Protein AF-A0A9D7BND3-F1 (afdb_monomer_lite)

Foldseek 3Di:
DDPDPDQWDWDAPVPGPDIDIDGDADFDQDCVRCVCLVVLLVVLLVDQADEFPFDPPPVSVVVVVVVFFDPPQQFPPNVDPVVVVVVVQVCCCVPQVDRCVVVGGGDVVVVVVSVVVSVPPRPPNGGSRVVSVVSSVVSVRDHDD

Radius of gyration: 20.31 Å; chains: 1; bounding box: 49×35×54 Å

Structure (mmCIF, N/CA/C/O backbone):
data_AF-A0A9D7BND3-F1
#
_entry.id   AF-A0A9D7BND3-F1
#
loop_
_atom_site.group_PDB
_atom_site.id
_atom_site.type_symbol
_atom_site.label_atom_id
_atom_site.label_alt_id
_atom_site.label_comp_id
_atom_site.label_asym_id
_atom_site.label_entity_id
_atom_site.label_seq_id
_atom_site.pdbx_PDB_ins_code
_atom_site.Cartn_x
_atom_site.Cartn_y
_atom_site.Cartn_z
_atom_site.occupancy
_atom_site.B_iso_or_equiv
_atom_site.auth_seq_id
_atom_site.auth_comp_id
_atom_site.auth_asym_id
_atom_site.auth_atom_id
_atom_site.pdbx_PDB_model_num
ATOM 1 N N . MET A 1 1 ? 19.954 22.624 -16.070 1.00 41.12 1 MET A N 1
ATOM 2 C CA . MET A 1 1 ? 19.383 21.260 -16.082 1.00 41.12 1 MET A CA 1
ATOM 3 C C . MET A 1 1 ? 17.891 21.387 -16.317 1.00 41.12 1 MET A C 1
ATOM 5 O O . MET A 1 1 ? 17.235 22.065 -15.537 1.00 41.12 1 MET A O 1
ATOM 9 N N . ALA A 1 2 ?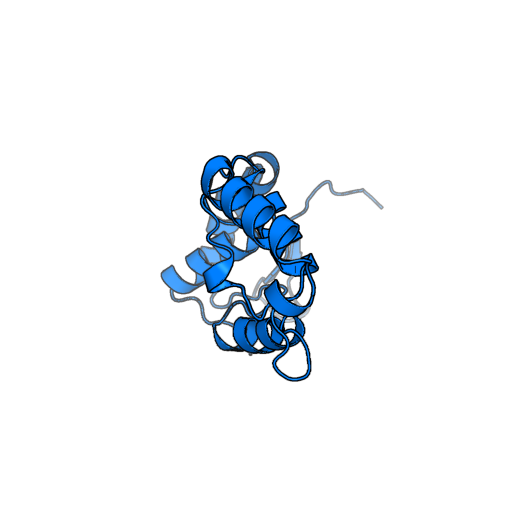 17.375 20.848 -17.421 1.00 45.91 2 ALA A N 1
ATOM 10 C CA . ALA A 1 2 ? 15.945 20.897 -17.709 1.00 45.91 2 ALA A CA 1
ATOM 11 C C . ALA A 1 2 ? 15.189 20.049 -16.673 1.00 45.91 2 ALA A C 1
ATOM 13 O O . ALA A 1 2 ? 15.523 18.885 -16.457 1.00 45.91 2 ALA A O 1
ATOM 14 N N . LYS A 1 3 ? 14.201 20.645 -15.997 1.00 47.56 3 LYS A N 1
ATOM 15 C CA . LYS A 1 3 ? 13.253 19.923 -15.142 1.00 47.56 3 LYS A CA 1
ATOM 16 C C . LYS A 1 3 ? 12.372 19.087 -16.067 1.00 47.56 3 LYS A C 1
ATOM 18 O O . LYS A 1 3 ? 11.513 19.642 -16.742 1.00 47.56 3 LYS A O 1
ATOM 23 N N . HIS A 1 4 ? 12.605 17.782 -16.132 1.00 55.41 4 HIS A N 1
ATOM 24 C CA . HIS A 1 4 ? 11.683 16.864 -16.790 1.00 55.41 4 HIS A CA 1
ATOM 25 C C . HIS A 1 4 ? 10.492 16.644 -15.846 1.00 55.41 4 HIS A C 1
ATOM 27 O O . HIS A 1 4 ? 10.703 16.111 -14.756 1.00 55.41 4 HIS A O 1
ATOM 33 N N . PRO A 1 5 ? 9.261 17.055 -16.198 1.00 66.38 5 PRO A N 1
ATOM 34 C CA . PRO A 1 5 ? 8.078 16.800 -15.383 1.00 66.38 5 PRO A CA 1
ATOM 35 C C . PRO A 1 5 ? 7.616 15.348 -15.592 1.00 66.38 5 PRO A C 1
ATOM 37 O O . PRO A 1 5 ? 6.515 15.102 -16.068 1.00 66.38 5 PRO A O 1
ATOM 40 N N . SER A 1 6 ? 8.488 14.380 -15.311 1.00 70.44 6 SER A N 1
ATOM 41 C CA . SER A 1 6 ? 8.149 12.958 -15.327 1.00 70.44 6 SER A CA 1
ATOM 42 C C . SER A 1 6 ? 8.397 12.375 -13.947 1.00 70.44 6 SER A C 1
ATOM 44 O O . SER A 1 6 ? 9.419 12.651 -13.323 1.00 70.44 6 SER A O 1
ATOM 46 N N . VAL A 1 7 ? 7.455 11.556 -13.492 1.00 79.88 7 VAL A N 1
ATOM 47 C CA . VAL A 1 7 ? 7.576 10.739 -12.278 1.00 79.88 7 VAL A CA 1
ATOM 48 C C . VAL A 1 7 ? 7.913 9.280 -12.600 1.00 79.88 7 VAL A C 1
ATOM 50 O O . VAL A 1 7 ? 8.080 8.489 -11.681 1.00 79.88 7 VAL A O 1
ATOM 53 N N . LEU A 1 8 ? 8.040 8.938 -13.890 1.00 88.81 8 LEU A N 1
ATOM 54 C CA . LEU A 1 8 ? 8.477 7.637 -14.393 1.00 88.81 8 LEU A CA 1
ATOM 55 C C . LEU A 1 8 ? 9.818 7.777 -15.120 1.00 88.81 8 LEU A C 1
ATOM 57 O O . LEU A 1 8 ? 9.964 8.609 -16.022 1.00 88.81 8 LEU A O 1
ATOM 61 N N . PHE A 1 9 ? 10.772 6.933 -14.746 1.00 91.31 9 PHE A N 1
ATOM 62 C CA . PHE A 1 9 ? 12.130 6.913 -15.273 1.00 91.31 9 PHE A CA 1
ATOM 63 C C . PHE A 1 9 ? 12.446 5.543 -15.863 1.00 91.31 9 PHE A C 1
ATOM 65 O O . PHE A 1 9 ? 12.208 4.523 -15.221 1.00 91.31 9 PHE A O 1
ATOM 72 N N . GLU A 1 10 ? 13.014 5.531 -17.067 1.00 92.69 10 GLU A N 1
ATOM 73 C CA . GLU A 1 10 ? 13.687 4.362 -17.633 1.00 92.69 10 GLU A CA 1
ATOM 74 C C . GLU A 1 10 ? 15.187 4.479 -17.344 1.00 92.69 10 GLU A C 1
ATOM 76 O O . GLU A 1 10 ? 15.804 5.515 -17.599 1.00 92.69 10 GLU A O 1
ATOM 81 N N . ILE A 1 11 ? 15.770 3.425 -16.784 1.00 91.94 11 ILE A N 1
ATOM 82 C CA . ILE A 1 11 ? 17.172 3.353 -16.391 1.00 91.94 11 ILE A CA 1
ATOM 83 C C . ILE A 1 11 ? 17.791 2.135 -17.060 1.00 91.94 11 ILE A C 1
ATOM 85 O O . ILE A 1 11 ? 17.328 1.013 -16.880 1.00 91.94 11 ILE A O 1
ATOM 89 N N . ILE A 1 12 ? 18.877 2.354 -17.794 1.00 92.88 12 ILE A N 1
ATOM 90 C CA . ILE A 1 12 ? 19.669 1.292 -18.412 1.00 92.88 12 ILE A CA 1
ATOM 91 C C . ILE A 1 12 ? 21.074 1.376 -17.823 1.00 92.88 12 ILE A C 1
ATOM 93 O O . ILE A 1 12 ? 21.739 2.413 -17.906 1.00 92.88 12 ILE A O 1
ATOM 97 N N . GLN A 1 13 ? 21.533 0.294 -17.196 1.00 89.88 13 GLN A N 1
ATOM 98 C CA . GLN A 1 13 ? 22.892 0.234 -16.668 1.00 89.88 13 GLN A CA 1
ATOM 99 C C . GLN A 1 13 ? 23.902 0.256 -17.822 1.00 89.88 13 GLN A C 1
ATOM 101 O O . GLN A 1 13 ? 23.738 -0.439 -18.823 1.00 89.88 13 GLN A O 1
ATOM 106 N N . LYS A 1 14 ? 24.988 1.024 -17.676 1.00 89.00 14 LYS A N 1
ATOM 107 C CA . LYS A 1 14 ? 26.057 1.086 -18.682 1.00 89.00 14 LYS A CA 1
ATOM 108 C C . LYS A 1 14 ? 26.606 -0.317 -18.976 1.00 89.00 14 LYS A C 1
ATOM 110 O O . LYS A 1 14 ? 27.088 -0.987 -18.069 1.00 89.00 14 LYS A O 1
ATOM 115 N N . GLY A 1 15 ? 26.572 -0.723 -20.246 1.00 88.56 15 GLY A N 1
ATOM 116 C CA . GLY A 1 15 ? 27.015 -2.053 -20.686 1.00 88.56 15 GLY A CA 1
ATOM 117 C C . GLY A 1 15 ? 25.946 -3.148 -20.586 1.00 88.56 15 GLY A C 1
ATOM 118 O O . GLY A 1 15 ? 26.224 -4.285 -20.951 1.00 88.56 15 GLY A O 1
ATOM 119 N N . ASN A 1 16 ? 24.736 -2.812 -20.136 1.00 87.06 16 ASN A N 1
ATOM 120 C CA . ASN A 1 16 ? 23.563 -3.678 -20.166 1.00 87.06 16 ASN A CA 1
ATOM 121 C C . ASN A 1 16 ? 22.554 -3.154 -21.207 1.00 87.06 16 ASN A C 1
ATOM 123 O O . ASN A 1 16 ? 22.590 -1.986 -21.591 1.00 87.06 16 ASN A O 1
ATOM 127 N N . THR A 1 17 ? 21.667 -4.027 -21.676 1.00 87.69 17 THR A N 1
ATOM 128 C CA . THR A 1 17 ? 20.553 -3.692 -22.581 1.00 87.69 17 THR A CA 1
ATOM 129 C C . THR A 1 17 ? 19.190 -3.838 -21.910 1.00 87.69 17 THR A C 1
ATOM 131 O O . THR A 1 17 ? 18.183 -3.433 -22.484 1.00 87.69 17 THR A O 1
ATOM 134 N N . VAL A 1 18 ? 19.149 -4.386 -20.692 1.00 89.31 18 VAL A N 1
ATOM 135 C CA . VAL A 1 18 ? 17.917 -4.563 -19.922 1.00 89.31 18 VAL A CA 1
ATOM 136 C C . VAL A 1 18 ? 17.482 -3.221 -19.311 1.00 89.31 18 VAL A C 1
ATOM 138 O O . VAL A 1 18 ? 18.258 -2.627 -18.555 1.00 89.31 18 VAL A O 1
ATOM 141 N N . PRO A 1 19 ? 16.265 -2.731 -19.615 1.00 91.44 19 PRO A N 1
ATOM 142 C CA . PRO A 1 19 ? 15.726 -1.524 -19.007 1.00 91.44 19 PRO A CA 1
ATOM 143 C C . PRO A 1 19 ? 15.121 -1.806 -17.626 1.00 91.44 19 PRO A C 1
ATOM 145 O O . PRO A 1 19 ? 14.512 -2.849 -17.386 1.00 91.44 19 PRO A O 1
ATOM 148 N N . HIS A 1 20 ? 15.232 -0.826 -16.736 1.00 92.12 20 HIS A N 1
ATOM 149 C CA . HIS A 1 20 ? 14.570 -0.781 -15.437 1.00 92.12 20 HIS A CA 1
ATOM 150 C C . HIS A 1 20 ? 13.642 0.430 -15.383 1.00 92.12 20 HIS A C 1
ATOM 152 O O . HIS A 1 20 ? 14.038 1.530 -15.761 1.00 92.12 20 HIS A O 1
ATOM 158 N N . TYR A 1 21 ? 12.424 0.247 -14.882 1.00 93.94 21 TYR A N 1
ATOM 159 C CA . TYR A 1 21 ? 11.442 1.322 -14.758 1.00 93.94 21 TYR A CA 1
ATOM 160 C C . TYR A 1 21 ? 11.246 1.688 -13.288 1.00 93.94 21 TYR A C 1
ATOM 162 O O . TYR A 1 21 ? 10.923 0.817 -12.482 1.00 93.94 21 TYR A O 1
ATOM 170 N N . ILE A 1 22 ? 11.439 2.962 -12.940 1.00 92.81 22 ILE A N 1
ATOM 171 C CA . ILE A 1 22 ? 11.306 3.471 -11.568 1.00 92.81 22 ILE A CA 1
ATOM 172 C C . ILE A 1 22 ? 10.301 4.616 -11.536 1.00 92.81 22 ILE A C 1
ATOM 174 O O . ILE A 1 22 ? 10.386 5.550 -12.331 1.00 92.81 22 ILE A O 1
ATOM 178 N N . PHE A 1 23 ? 9.376 4.561 -10.586 1.00 91.94 23 PHE A N 1
ATOM 179 C CA . PHE A 1 23 ? 8.461 5.648 -10.264 1.00 91.94 23 PHE A CA 1
ATOM 180 C C . PHE A 1 23 ? 8.109 5.612 -8.776 1.00 91.94 23 PHE A C 1
ATOM 182 O O . PHE A 1 23 ? 8.273 4.584 -8.121 1.00 91.94 23 PHE A O 1
ATOM 189 N N . GLY A 1 24 ? 7.648 6.744 -8.246 1.00 88.75 24 GLY A N 1
ATOM 190 C CA . GLY A 1 24 ? 7.160 6.840 -6.872 1.00 88.75 24 GLY A CA 1
ATOM 191 C C . GLY A 1 24 ? 5.663 6.552 -6.778 1.00 88.75 24 GLY A C 1
ATOM 192 O O . GLY A 1 24 ? 4.897 6.930 -7.664 1.00 88.75 24 GLY A O 1
ATOM 193 N N . THR A 1 25 ? 5.246 5.924 -5.682 1.00 88.69 25 THR A N 1
ATOM 194 C CA . THR A 1 25 ? 3.839 5.734 -5.308 1.00 88.69 25 THR A CA 1
ATOM 195 C C . THR A 1 25 ? 3.532 6.483 -4.017 1.00 88.69 25 THR A C 1
ATOM 197 O O . THR A 1 25 ? 4.426 6.746 -3.217 1.00 88.69 25 THR A O 1
ATOM 200 N N . MET A 1 26 ? 2.260 6.807 -3.795 1.00 84.81 26 MET A N 1
ATOM 201 C CA . MET A 1 26 ? 1.758 7.261 -2.497 1.00 84.81 26 MET A CA 1
ATOM 202 C C . MET A 1 26 ? 0.766 6.229 -1.969 1.00 84.81 26 MET A C 1
ATOM 204 O O . MET A 1 26 ? 0.015 5.642 -2.750 1.00 84.81 26 MET A O 1
ATOM 208 N N . HIS A 1 27 ? 0.730 6.047 -0.650 1.00 85.94 27 HIS A N 1
ATOM 209 C CA . HIS A 1 27 ? -0.233 5.172 0.014 1.00 85.94 27 HIS A CA 1
ATOM 210 C C . HIS A 1 27 ? -1.601 5.866 0.127 1.00 85.94 27 HIS A C 1
ATOM 212 O O . HIS A 1 27 ? -2.016 6.316 1.193 1.00 85.94 27 HIS A O 1
ATOM 218 N N . MET A 1 28 ? -2.262 6.044 -1.017 1.00 85.06 28 MET A N 1
ATOM 219 C CA . MET A 1 28 ? -3.553 6.721 -1.149 1.00 85.06 28 MET A CA 1
ATOM 220 C C . MET A 1 28 ? -4.426 6.005 -2.181 1.00 85.06 28 MET A C 1
ATOM 222 O O . MET A 1 28 ? -3.915 5.446 -3.152 1.00 85.06 28 MET A O 1
ATOM 226 N N . ASP A 1 29 ? -5.741 6.049 -1.987 1.00 84.81 29 ASP A N 1
ATOM 227 C CA . ASP A 1 29 ? -6.755 5.346 -2.786 1.00 84.81 29 ASP A CA 1
ATOM 228 C C . ASP A 1 29 ? -7.721 6.297 -3.522 1.00 84.81 29 ASP A C 1
ATOM 230 O O . ASP A 1 29 ? -8.860 5.940 -3.845 1.00 84.81 29 ASP A O 1
ATOM 234 N N . ASN A 1 30 ? -7.265 7.524 -3.785 1.00 84.06 30 ASN A N 1
ATOM 235 C CA . ASN A 1 30 ? -8.037 8.569 -4.451 1.00 84.06 30 ASN A CA 1
ATOM 236 C C . ASN A 1 30 ? -7.741 8.653 -5.961 1.00 84.06 30 ASN A C 1
ATOM 238 O O . ASN A 1 30 ? -6.836 8.001 -6.483 1.00 84.06 30 ASN A O 1
ATOM 242 N N . GLU A 1 31 ? -8.526 9.457 -6.683 1.00 86.50 31 GLU A N 1
ATOM 243 C CA . GLU A 1 31 ? -8.367 9.631 -8.134 1.00 86.50 31 GLU A CA 1
ATOM 244 C C . GLU A 1 31 ? -6.992 10.178 -8.517 1.00 86.50 31 GLU A C 1
ATOM 246 O O . GLU A 1 31 ? -6.377 9.656 -9.444 1.00 86.50 31 GLU A O 1
ATOM 251 N N . ASP A 1 32 ? -6.487 11.157 -7.764 1.00 87.12 32 ASP A N 1
ATOM 252 C CA . ASP A 1 32 ? -5.209 11.807 -8.048 1.00 87.12 32 ASP A CA 1
ATOM 253 C C . ASP A 1 32 ? -4.050 10.804 -8.030 1.00 87.12 32 ASP A C 1
ATOM 255 O O . ASP A 1 32 ? -3.234 10.784 -8.955 1.00 87.12 32 ASP A O 1
ATOM 259 N N . ALA A 1 33 ? -4.010 9.911 -7.035 1.00 87.69 33 ALA A N 1
ATOM 260 C CA . ALA A 1 33 ? -3.012 8.848 -6.963 1.00 87.69 33 ALA A CA 1
ATOM 261 C C . ALA A 1 33 ? -3.133 7.875 -8.149 1.00 87.69 33 ALA A C 1
ATOM 263 O O . ALA A 1 33 ? -2.127 7.459 -8.723 1.00 87.69 33 ALA A O 1
ATOM 264 N N . PHE A 1 34 ? -4.355 7.552 -8.572 1.00 91.25 34 PHE A N 1
ATOM 265 C CA . PHE A 1 34 ? -4.610 6.591 -9.649 1.00 91.25 34 PHE A CA 1
ATOM 266 C C . PHE A 1 34 ? -4.533 7.188 -11.065 1.00 91.25 34 PHE A C 1
ATOM 268 O O . PHE A 1 34 ? -4.615 6.434 -12.034 1.00 91.25 34 PHE A O 1
ATOM 275 N N . THR A 1 35 ? -4.295 8.497 -11.214 1.00 90.81 35 THR A N 1
ATOM 276 C CA . THR A 1 35 ? -4.249 9.216 -12.508 1.00 90.81 35 THR A CA 1
ATOM 277 C C . THR A 1 35 ? -3.412 8.512 -13.584 1.00 90.81 35 THR A C 1
ATOM 279 O O . THR A 1 35 ? -3.754 8.539 -14.766 1.00 90.81 35 THR A O 1
ATOM 282 N N . HIS A 1 36 ? -2.309 7.863 -13.195 1.00 91.25 36 HIS A N 1
ATOM 283 C CA . HIS A 1 36 ? -1.370 7.213 -14.117 1.00 91.25 36 HIS A CA 1
ATOM 284 C C . HIS A 1 36 ? -1.267 5.691 -13.932 1.00 91.25 36 HIS A C 1
ATOM 286 O O . HIS A 1 36 ? -0.304 5.077 -14.401 1.00 91.25 36 HIS A O 1
ATOM 292 N N . VAL A 1 37 ? -2.251 5.069 -13.274 1.00 91.94 37 VAL A N 1
ATOM 293 C CA . VAL A 1 37 ? -2.216 3.637 -12.939 1.00 91.94 37 VAL A CA 1
ATOM 294 C C . VAL A 1 37 ? -2.104 2.743 -14.177 1.00 91.94 37 VAL A C 1
ATOM 296 O O . VAL A 1 37 ? -1.302 1.812 -14.190 1.00 91.94 37 VAL A O 1
ATOM 299 N N . GLU A 1 38 ? -2.817 3.062 -15.259 1.00 93.31 38 GLU A N 1
ATOM 300 C CA . GLU A 1 38 ? -2.774 2.280 -16.502 1.00 93.31 38 GLU A CA 1
ATOM 301 C C . GLU A 1 38 ? -1.383 2.306 -17.146 1.00 93.31 38 GLU A C 1
ATOM 303 O O . GLU A 1 38 ? -0.862 1.274 -17.574 1.00 93.31 38 GLU A O 1
ATOM 308 N N . THR A 1 39 ? -0.725 3.469 -17.139 1.00 93.00 39 THR A N 1
ATOM 309 C CA . THR A 1 39 ? 0.661 3.601 -17.602 1.00 93.00 39 THR A CA 1
ATOM 310 C C . THR A 1 39 ? 1.592 2.732 -16.759 1.00 93.00 39 THR A C 1
ATOM 312 O O . THR A 1 39 ? 2.404 1.992 -17.315 1.00 93.00 39 THR A O 1
ATOM 315 N N . ALA A 1 40 ? 1.450 2.759 -15.431 1.00 92.81 40 ALA A N 1
ATOM 316 C CA . ALA A 1 40 ? 2.242 1.916 -14.538 1.00 92.81 40 ALA A CA 1
ATOM 317 C C . ALA A 1 40 ? 2.024 0.416 -14.820 1.00 92.81 40 ALA A C 1
ATOM 319 O O . ALA A 1 40 ? 2.998 -0.330 -14.911 1.00 92.81 40 ALA A O 1
ATOM 320 N N . ILE A 1 41 ? 0.779 -0.021 -15.051 1.00 93.25 41 ILE A N 1
ATOM 321 C CA . ILE A 1 41 ? 0.451 -1.412 -15.411 1.00 93.25 41 ILE A CA 1
ATOM 322 C C . ILE A 1 41 ? 1.108 -1.818 -16.739 1.00 93.25 41 ILE A C 1
ATOM 324 O O . ILE A 1 41 ? 1.618 -2.936 -16.853 1.00 93.25 41 ILE A O 1
ATOM 328 N N . ILE A 1 42 ? 1.121 -0.939 -17.748 1.00 94.06 42 ILE A N 1
ATOM 329 C CA . ILE A 1 42 ? 1.766 -1.213 -19.043 1.00 94.06 42 ILE A CA 1
ATOM 330 C C . ILE A 1 42 ? 3.256 -1.512 -18.856 1.00 94.06 42 ILE A C 1
ATOM 332 O O . ILE A 1 42 ? 3.754 -2.492 -19.412 1.00 94.06 42 ILE A O 1
ATOM 336 N N . TYR A 1 43 ? 3.972 -0.702 -18.073 1.00 92.88 43 TYR A N 1
ATOM 337 C CA . TYR A 1 43 ? 5.401 -0.921 -17.831 1.00 92.88 43 TYR A CA 1
ATOM 338 C C . TYR A 1 43 ? 5.665 -2.101 -16.898 1.00 92.88 43 TYR A C 1
ATOM 340 O O . TYR A 1 43 ? 6.566 -2.888 -17.170 1.00 92.88 43 TYR A O 1
ATOM 348 N N . LEU A 1 44 ? 4.828 -2.307 -15.879 1.00 92.19 44 LEU A N 1
ATOM 349 C CA . LEU A 1 44 ? 4.875 -3.496 -15.028 1.00 92.19 44 LEU A CA 1
ATOM 350 C C . LEU A 1 44 ? 4.809 -4.778 -15.866 1.00 92.19 44 LEU A C 1
ATOM 352 O O . LEU A 1 44 ? 5.589 -5.703 -15.644 1.00 92.19 44 LEU A O 1
ATOM 356 N N . LYS A 1 45 ? 3.929 -4.837 -16.875 1.00 91.50 45 LYS A N 1
ATOM 357 C CA . LYS A 1 45 ? 3.805 -6.009 -17.758 1.00 91.50 45 LYS A CA 1
ATOM 358 C C . LYS A 1 45 ? 5.081 -6.306 -18.552 1.00 91.50 45 LYS A C 1
ATOM 360 O O . LYS A 1 45 ? 5.332 -7.484 -18.804 1.00 91.50 45 LYS A O 1
ATOM 365 N N . LYS A 1 46 ? 5.886 -5.288 -18.883 1.00 91.75 46 LYS A N 1
ATOM 366 C CA . LYS A 1 46 ? 7.169 -5.426 -19.600 1.00 91.75 46 LYS A CA 1
ATOM 367 C C . LYS A 1 46 ? 8.310 -5.967 -18.731 1.00 91.75 46 LYS A C 1
ATOM 369 O O . LYS A 1 46 ? 9.312 -6.402 -19.284 1.00 91.75 46 LYS A O 1
ATOM 374 N N . CYS A 1 47 ? 8.182 -5.927 -17.406 1.00 91.19 47 CYS A N 1
ATOM 375 C CA . CYS A 1 47 ? 9.229 -6.359 -16.479 1.00 91.19 47 CYS A CA 1
ATOM 376 C C . CYS A 1 47 ? 9.073 -7.827 -16.078 1.00 91.19 47 CYS A C 1
ATOM 378 O O . CYS A 1 47 ? 7.952 -8.295 -15.907 1.00 91.19 47 CYS A O 1
ATOM 380 N N . ASP A 1 48 ? 10.169 -8.535 -15.813 1.00 89.56 48 ASP A N 1
ATOM 381 C CA . ASP A 1 48 ? 10.120 -9.877 -15.201 1.00 89.56 48 ASP A CA 1
ATOM 382 C C . ASP A 1 48 ? 9.971 -9.823 -13.670 1.00 89.56 48 ASP A C 1
ATOM 384 O O . ASP A 1 48 ? 9.353 -10.697 -13.054 1.00 89.56 48 ASP A O 1
ATOM 388 N N . PHE A 1 49 ? 10.506 -8.763 -13.061 1.00 89.81 49 PHE A N 1
ATOM 389 C CA . PHE A 1 49 ? 10.552 -8.552 -11.616 1.00 89.81 49 PHE A CA 1
ATOM 390 C C . PHE A 1 49 ? 9.835 -7.264 -11.221 1.00 89.81 49 PHE A C 1
ATOM 392 O O . PHE A 1 49 ? 9.848 -6.278 -11.961 1.00 89.81 49 PHE A O 1
ATOM 399 N N . TYR A 1 50 ? 9.240 -7.273 -10.030 1.00 90.88 50 TYR A N 1
ATOM 400 C CA . TYR A 1 50 ? 8.626 -6.102 -9.413 1.00 90.88 50 TYR A CA 1
ATOM 401 C C . TYR A 1 50 ? 9.191 -5.900 -8.004 1.00 90.88 50 TYR A C 1
ATOM 403 O O . TYR A 1 50 ? 9.315 -6.856 -7.236 1.00 90.88 50 TYR A O 1
ATOM 411 N N . TYR A 1 51 ? 9.519 -4.649 -7.684 1.00 88.50 51 TYR A N 1
ATOM 412 C CA . TYR A 1 51 ? 10.042 -4.218 -6.392 1.00 88.50 51 TYR A CA 1
ATOM 413 C C . TYR A 1 51 ? 9.200 -3.031 -5.916 1.00 88.50 51 TYR A C 1
ATOM 415 O O . TYR A 1 51 ? 9.112 -2.027 -6.621 1.00 88.50 51 TYR A O 1
ATOM 423 N N . ALA A 1 52 ? 8.583 -3.147 -4.742 1.00 85.12 52 ALA A N 1
ATOM 424 C CA . ALA A 1 52 ? 7.916 -2.037 -4.058 1.00 85.12 52 ALA A CA 1
ATOM 425 C C . ALA A 1 52 ? 8.775 -1.528 -2.891 1.00 85.12 52 ALA A C 1
ATOM 427 O O . ALA A 1 52 ? 9.739 -2.183 -2.496 1.00 85.12 52 ALA A O 1
ATOM 428 N N . GLU A 1 53 ? 8.406 -0.379 -2.318 1.00 78.81 53 GLU A N 1
ATOM 429 C CA . GLU A 1 53 ? 9.071 0.186 -1.132 1.00 78.81 53 GLU A CA 1
ATOM 430 C C . GLU A 1 53 ? 9.067 -0.792 0.050 1.00 78.81 53 GLU A C 1
ATOM 432 O O . GLU A 1 53 ? 10.054 -0.924 0.772 1.00 78.81 53 GLU A O 1
ATOM 437 N N . MET A 1 54 ? 7.962 -1.516 0.215 1.00 71.12 54 MET A N 1
ATOM 438 C CA . MET A 1 54 ? 7.780 -2.485 1.284 1.00 71.12 54 MET A CA 1
ATOM 439 C C . MET A 1 54 ? 7.384 -3.834 0.701 1.00 71.12 54 MET A C 1
ATOM 441 O O . MET A 1 54 ? 6.594 -3.919 -0.241 1.00 71.12 54 MET A O 1
ATOM 445 N N . ASN A 1 55 ? 7.906 -4.908 1.293 1.00 67.88 55 ASN A N 1
ATOM 446 C CA . ASN A 1 55 ? 7.372 -6.235 1.037 1.00 67.88 55 ASN A CA 1
ATOM 447 C C . ASN A 1 55 ? 6.038 -6.360 1.780 1.00 67.88 55 ASN A C 1
ATOM 449 O O . ASN A 1 55 ? 6.010 -6.625 2.980 1.00 67.88 55 ASN A O 1
ATOM 453 N N . LEU A 1 56 ? 4.943 -6.142 1.055 1.00 65.44 56 LEU A N 1
ATOM 454 C CA . LEU A 1 56 ? 3.579 -6.249 1.574 1.00 65.44 56 LEU A CA 1
ATOM 455 C C . LEU A 1 56 ? 3.111 -7.709 1.723 1.00 65.44 56 LEU A C 1
ATOM 457 O O . LEU A 1 56 ? 1.923 -7.958 1.922 1.00 65.44 56 LEU A O 1
ATOM 461 N N . ASP A 1 57 ? 4.020 -8.691 1.643 1.00 65.12 57 ASP A N 1
ATOM 462 C CA . ASP A 1 57 ? 3.682 -10.067 1.985 1.00 65.12 57 ASP A CA 1
ATOM 463 C C . ASP A 1 57 ? 3.223 -10.197 3.450 1.00 65.12 57 ASP A C 1
ATOM 465 O O . ASP A 1 57 ? 3.489 -9.361 4.322 1.00 65.12 57 ASP A O 1
ATOM 469 N N . ALA A 1 58 ? 2.517 -11.292 3.736 1.00 54.81 58 ALA A N 1
ATOM 470 C CA . ALA A 1 58 ? 1.966 -11.555 5.062 1.00 54.81 58 ALA A CA 1
ATOM 471 C C . ALA A 1 58 ? 3.029 -11.574 6.182 1.00 54.81 58 ALA A C 1
ATOM 473 O O . ALA A 1 58 ? 2.680 -11.393 7.348 1.00 54.81 58 ALA A O 1
ATOM 474 N N . ARG A 1 59 ? 4.316 -11.784 5.863 1.00 51.47 59 ARG A N 1
ATOM 475 C CA . ARG A 1 59 ? 5.401 -11.803 6.855 1.00 51.47 59 ARG A CA 1
ATOM 476 C C . ARG A 1 59 ? 5.833 -10.383 7.217 1.00 51.47 59 ARG A C 1
ATOM 478 O O . ARG A 1 59 ? 5.946 -10.092 8.404 1.00 51.47 59 ARG A O 1
ATOM 485 N N . GLY A 1 60 ? 5.976 -9.494 6.230 1.00 53.94 60 GLY A N 1
ATOM 486 C CA . GLY A 1 60 ? 6.253 -8.072 6.461 1.00 53.94 60 GLY A CA 1
ATOM 487 C C . GLY A 1 60 ? 5.135 -7.380 7.248 1.00 53.94 60 GLY A C 1
ATOM 488 O O . GLY A 1 60 ? 5.397 -6.648 8.202 1.00 53.94 60 GLY A O 1
ATOM 489 N N . LEU A 1 61 ? 3.876 -7.699 6.931 1.00 55.31 61 LEU A N 1
ATOM 490 C CA . LEU A 1 61 ? 2.709 -7.202 7.672 1.00 55.31 61 LEU A CA 1
ATOM 491 C C . LEU A 1 61 ? 2.647 -7.736 9.115 1.00 55.31 61 LEU A C 1
ATOM 493 O O . LEU A 1 61 ? 2.258 -7.003 10.026 1.00 55.31 61 LEU A O 1
ATOM 497 N N . SER A 1 62 ? 3.057 -8.988 9.349 1.00 57.22 62 SER A N 1
ATOM 498 C CA . SER A 1 62 ? 3.059 -9.592 10.689 1.00 57.22 62 SER A CA 1
ATOM 499 C C . SER A 1 62 ? 4.112 -8.983 11.619 1.00 57.22 62 SER A C 1
ATOM 501 O O . SER A 1 62 ? 3.848 -8.845 12.813 1.00 57.22 62 SER A O 1
ATOM 503 N N . GLU A 1 63 ? 5.293 -8.625 11.111 1.00 61.09 63 GLU A N 1
ATOM 504 C CA . GLU A 1 63 ? 6.334 -7.978 11.924 1.00 61.09 63 GLU A CA 1
ATOM 505 C C . GLU A 1 63 ? 5.921 -6.561 12.337 1.00 61.09 63 GLU A C 1
ATOM 507 O O . GLU A 1 63 ? 6.083 -6.182 13.497 1.00 61.09 63 GLU A O 1
ATOM 512 N N . ILE A 1 64 ? 5.295 -5.813 11.424 1.00 63.41 64 ILE A N 1
ATOM 513 C CA . ILE A 1 64 ? 4.749 -4.476 11.694 1.00 63.41 64 ILE A CA 1
ATOM 514 C C . ILE A 1 64 ? 3.589 -4.545 12.699 1.00 63.41 64 ILE A C 1
ATOM 516 O O . ILE A 1 64 ? 3.528 -3.738 13.629 1.00 63.41 64 ILE A O 1
ATOM 520 N N . GLY A 1 65 ? 2.702 -5.537 12.565 1.00 69.69 65 GLY A N 1
ATOM 521 C CA . GLY A 1 65 ? 1.569 -5.742 13.473 1.00 69.69 65 GLY A CA 1
ATOM 522 C C . GLY A 1 65 ? 1.981 -5.865 14.944 1.00 69.69 65 GLY A C 1
ATOM 523 O O . GLY A 1 65 ? 1.295 -5.338 15.820 1.00 69.69 65 GLY A O 1
ATOM 524 N N . ASN A 1 66 ? 3.144 -6.465 15.220 1.00 76.25 66 ASN A N 1
ATOM 525 C CA . ASN A 1 66 ? 3.659 -6.608 16.583 1.00 76.25 66 ASN A CA 1
ATOM 526 C C . ASN A 1 66 ? 4.020 -5.266 17.240 1.00 76.25 66 ASN A C 1
ATOM 528 O O . ASN A 1 66 ? 3.857 -5.125 18.452 1.00 76.25 66 ASN A O 1
ATOM 532 N N . TYR A 1 67 ? 4.461 -4.263 16.471 1.00 81.31 67 TYR A N 1
ATOM 533 C CA . TYR A 1 67 ? 4.736 -2.920 17.003 1.00 81.31 67 TYR A CA 1
ATOM 534 C C . TYR A 1 67 ? 3.463 -2.177 17.417 1.00 81.31 67 TYR A C 1
ATOM 536 O O . TYR A 1 67 ? 3.516 -1.283 18.263 1.00 81.31 67 TYR A O 1
ATOM 544 N N . PHE A 1 68 ? 2.320 -2.558 16.844 1.00 85.50 68 PHE A N 1
ATOM 545 C CA . PHE A 1 68 ? 1.021 -1.993 17.185 1.00 85.50 68 PHE A CA 1
ATOM 546 C C . PHE A 1 68 ? 0.336 -2.705 18.349 1.00 85.50 68 PHE A C 1
ATOM 548 O O . PHE A 1 68 ? -0.722 -2.248 18.776 1.00 85.50 68 PHE A O 1
ATOM 555 N N . LEU A 1 69 ? 0.916 -3.775 18.897 1.00 88.38 69 LEU A N 1
ATOM 556 C CA . LEU A 1 69 ? 0.377 -4.428 20.084 1.00 88.38 69 LEU A CA 1
ATOM 557 C C . LEU A 1 69 ? 0.648 -3.595 21.341 1.00 88.38 69 LEU A C 1
ATOM 559 O O . LEU A 1 69 ? 1.737 -3.065 21.573 1.00 88.38 69 LEU A O 1
ATOM 563 N N . LEU A 1 70 ? -0.357 -3.524 22.204 1.00 87.56 70 LEU A N 1
ATOM 564 C CA . LEU A 1 70 ? -0.208 -3.048 23.565 1.00 87.56 70 LEU A CA 1
ATOM 565 C C . LEU A 1 70 ? 0.760 -3.955 24.326 1.00 87.56 70 LEU A C 1
ATOM 567 O O . LEU A 1 70 ? 0.675 -5.184 24.292 1.00 87.56 70 LEU A O 1
ATOM 571 N N . LYS A 1 71 ? 1.692 -3.333 25.049 1.00 86.44 71 LYS A N 1
ATOM 572 C CA . LYS A 1 71 ? 2.699 -4.062 25.822 1.00 86.44 71 LYS A CA 1
ATOM 573 C C . LYS A 1 71 ? 2.057 -4.824 26.983 1.00 86.44 71 LYS A C 1
ATOM 575 O O . LYS A 1 71 ? 1.031 -4.416 27.532 1.00 86.44 71 LYS A O 1
ATOM 580 N N . ASN A 1 72 ? 2.712 -5.911 27.384 1.00 84.44 72 ASN A N 1
ATOM 581 C CA . ASN A 1 72 ? 2.377 -6.711 28.568 1.00 84.44 72 ASN A CA 1
ATOM 582 C C . ASN A 1 72 ? 0.974 -7.347 28.538 1.00 84.44 72 ASN A C 1
ATOM 584 O O . ASN A 1 72 ? 0.411 -7.626 29.591 1.00 84.44 72 ASN A O 1
ATOM 588 N N . GLY A 1 73 ? 0.390 -7.547 27.351 1.00 81.12 73 GLY A N 1
ATOM 589 C CA . GLY A 1 73 ? -0.962 -8.104 27.222 1.00 81.12 73 GLY A CA 1
ATOM 590 C C . GLY A 1 73 ? -2.071 -7.156 27.689 1.00 81.12 73 GLY A C 1
ATOM 591 O O . GLY A 1 73 ? -3.199 -7.598 27.896 1.00 81.12 73 GLY A O 1
ATOM 592 N N . THR A 1 74 ? -1.759 -5.865 27.850 1.00 8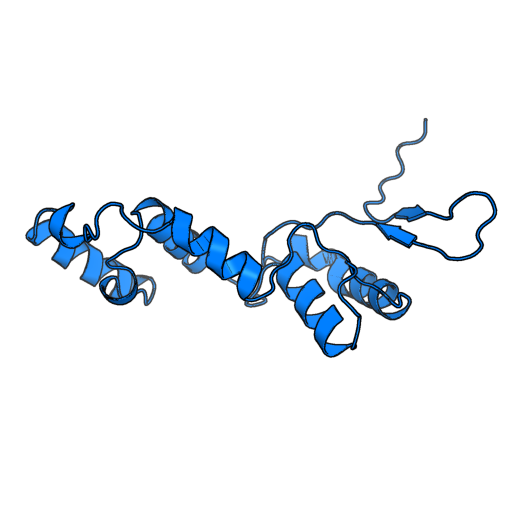9.38 74 THR A N 1
ATOM 593 C CA . THR A 1 74 ? -2.741 -4.840 28.222 1.00 89.38 74 THR A CA 1
ATOM 594 C C . THR A 1 74 ? -3.814 -4.726 27.141 1.00 89.38 74 THR A C 1
ATOM 596 O O . THR A 1 74 ? -3.541 -4.912 25.952 1.00 89.38 74 THR A O 1
ATOM 599 N N . THR A 1 75 ? -5.033 -4.384 27.540 1.00 91.19 75 THR A N 1
ATOM 600 C CA . THR A 1 75 ? -6.165 -4.200 26.630 1.00 91.19 75 THR A CA 1
ATOM 601 C C . THR A 1 75 ? -6.714 -2.776 26.651 1.00 91.19 75 THR A C 1
ATOM 603 O O . THR A 1 75 ? -6.572 -2.031 27.621 1.00 91.19 75 THR A O 1
ATOM 606 N N . LEU A 1 76 ? -7.388 -2.369 25.575 1.00 89.75 76 LEU A N 1
ATOM 607 C CA . LEU A 1 76 ? -7.987 -1.035 25.468 1.00 89.75 76 LEU A CA 1
ATOM 608 C C . LEU A 1 76 ? -9.024 -0.749 26.568 1.00 89.75 76 LEU A C 1
ATOM 610 O O . LEU A 1 76 ? -9.131 0.388 27.026 1.00 89.75 76 LEU A O 1
ATOM 614 N N . ASP A 1 77 ? -9.765 -1.755 27.030 1.00 89.25 77 ASP A N 1
ATOM 615 C CA . ASP A 1 77 ? -10.731 -1.621 28.127 1.00 89.25 77 ASP A CA 1
ATOM 616 C C . ASP A 1 77 ? -10.080 -1.515 29.519 1.00 89.25 77 ASP A C 1
ATOM 618 O O . ASP A 1 77 ? -10.752 -1.111 30.467 1.00 89.25 77 ASP A O 1
ATOM 622 N N . GLN A 1 78 ? -8.779 -1.808 29.635 1.00 89.94 78 GL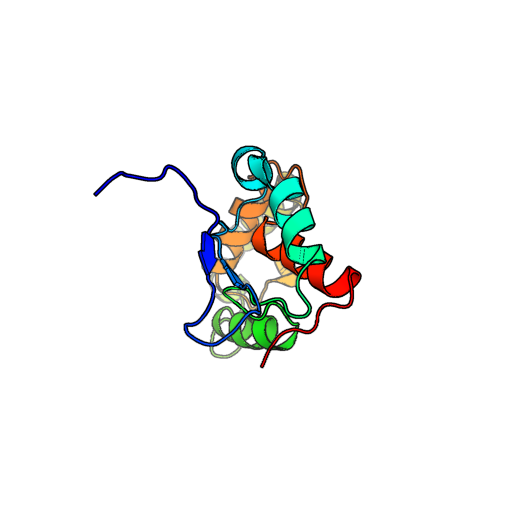N A N 1
ATOM 623 C C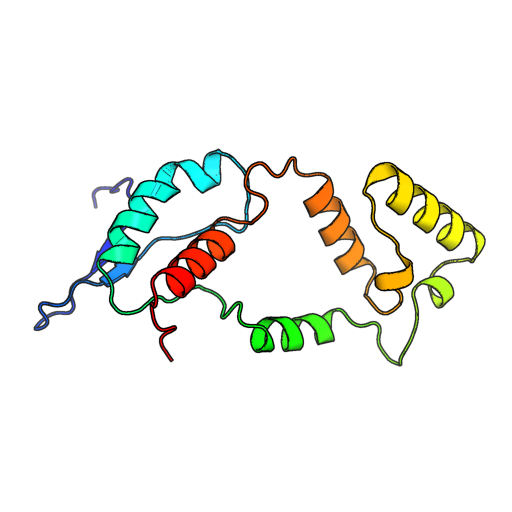A . GLN A 1 78 ? -7.969 -1.511 30.822 1.00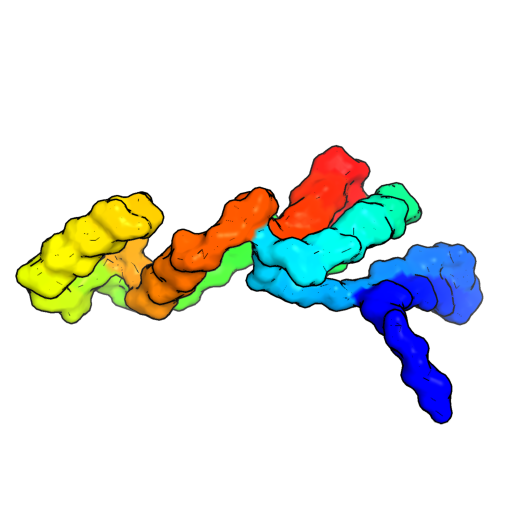 89.94 78 GLN A CA 1
ATOM 624 C C . GLN A 1 78 ? -7.393 -0.086 30.786 1.00 89.94 78 GLN A C 1
ATOM 626 O O . GLN A 1 78 ? -7.166 0.512 31.835 1.00 89.94 78 GLN A O 1
ATOM 631 N N . ILE A 1 79 ? -7.176 0.478 29.591 1.00 88.00 79 ILE A N 1
ATOM 632 C CA . ILE A 1 79 ? -6.628 1.835 29.402 1.00 88.00 79 ILE A CA 1
ATOM 633 C C . ILE A 1 79 ? -7.727 2.893 29.530 1.00 88.00 79 ILE A C 1
ATOM 635 O O . ILE A 1 79 ? -7.535 3.945 30.144 1.00 88.00 79 ILE A O 1
ATOM 639 N N . PHE A 1 80 ? -8.897 2.635 28.946 1.00 87.69 80 PHE A N 1
ATOM 640 C CA . PHE A 1 80 ? -10.028 3.550 29.005 1.00 87.69 80 PHE A CA 1
ATOM 641 C C . PHE A 1 80 ? -10.933 3.244 30.195 1.00 87.69 80 PHE A C 1
ATOM 643 O O . PHE A 1 80 ? -11.260 2.096 30.481 1.00 87.69 80 PHE A O 1
ATOM 650 N N . LYS A 1 81 ? -11.470 4.292 30.832 1.00 91.25 81 LYS A N 1
ATOM 651 C CA . LYS A 1 81 ? -12.583 4.130 31.781 1.00 91.25 81 LYS A CA 1
ATOM 652 C C . LYS A 1 81 ? -13.727 3.373 31.099 1.00 91.25 81 LYS A C 1
ATOM 654 O O . LYS A 1 81 ? -14.108 3.721 29.981 1.00 91.25 81 LYS A O 1
ATOM 659 N N . ARG A 1 82 ? -14.343 2.415 31.800 1.00 90.25 82 ARG A N 1
ATOM 660 C CA . ARG A 1 82 ? -15.395 1.531 31.257 1.00 90.25 82 ARG A CA 1
ATOM 661 C C . ARG A 1 82 ? -16.491 2.278 30.485 1.00 90.25 82 ARG A C 1
ATOM 663 O O . ARG A 1 82 ? -16.839 1.890 29.373 1.00 90.25 82 ARG A O 1
ATOM 670 N N . ASN A 1 83 ? -16.981 3.395 31.026 1.00 92.38 83 ASN A N 1
ATOM 671 C CA . ASN A 1 83 ? -18.014 4.211 30.375 1.00 92.38 83 ASN A CA 1
ATOM 672 C C . ASN A 1 83 ? -17.531 4.838 29.054 1.00 92.38 83 ASN A C 1
ATOM 674 O O . ASN A 1 83 ? -18.296 4.922 28.095 1.00 92.38 83 ASN A O 1
ATOM 678 N N . HIS A 1 84 ? -16.262 5.253 28.984 1.00 91.56 84 HIS A N 1
ATOM 679 C CA . HIS A 1 84 ? -15.663 5.794 27.762 1.00 91.56 84 HIS A CA 1
ATOM 680 C C . HIS A 1 84 ? -15.456 4.693 26.725 1.00 91.56 84 HIS A C 1
ATOM 682 O O . HIS A 1 84 ? -15.836 4.883 25.574 1.00 91.56 84 HIS A O 1
ATOM 688 N N . TYR A 1 85 ? -14.944 3.531 27.139 1.00 92.44 85 TYR A N 1
ATOM 689 C CA . TYR A 1 85 ? -14.750 2.389 26.248 1.00 92.44 85 TYR A CA 1
ATOM 690 C C . TYR A 1 85 ? -16.061 1.966 25.573 1.00 92.44 85 TYR A C 1
ATOM 692 O O . TYR A 1 85 ? -16.137 1.887 24.349 1.00 92.44 85 TYR A O 1
ATOM 700 N N . VAL A 1 86 ? -17.133 1.788 26.356 1.00 93.56 86 VAL A N 1
ATOM 701 C CA . VAL A 1 86 ? -18.455 1.413 25.825 1.00 93.56 86 VAL A CA 1
ATOM 702 C C . VAL A 1 86 ? -18.994 2.472 24.862 1.00 93.56 86 VAL A C 1
ATOM 704 O O . VAL A 1 86 ? -19.568 2.130 23.826 1.00 93.56 86 VAL A O 1
ATOM 707 N N . ARG A 1 87 ? -18.805 3.760 25.175 1.00 94.19 87 ARG A N 1
ATOM 708 C CA . ARG A 1 87 ? -19.236 4.859 24.305 1.00 94.19 87 ARG A CA 1
ATOM 709 C C . ARG A 1 87 ? -18.466 4.869 22.983 1.00 94.19 87 ARG A C 1
ATOM 711 O O . ARG A 1 87 ? -19.099 4.926 21.934 1.00 94.19 87 ARG A O 1
ATOM 718 N N . ILE A 1 88 ? -17.136 4.782 23.029 1.00 92.12 88 ILE A N 1
ATOM 719 C CA . ILE A 1 88 ? -16.272 4.773 21.840 1.00 92.12 88 ILE A CA 1
ATOM 720 C C . ILE A 1 88 ? -16.592 3.556 20.973 1.00 92.12 88 ILE A C 1
ATOM 722 O O . ILE A 1 88 ? -16.851 3.723 19.786 1.00 92.12 88 ILE A O 1
ATOM 726 N N . LYS A 1 89 ? -16.688 2.358 21.567 1.00 94.06 89 LYS A N 1
ATOM 727 C CA . LYS A 1 89 ? -17.058 1.128 20.853 1.00 94.06 89 LYS A CA 1
ATOM 728 C C . LYS A 1 89 ? -18.357 1.302 20.058 1.00 94.06 89 LYS A C 1
ATOM 730 O O . LYS A 1 89 ? -18.408 0.958 18.883 1.00 94.06 89 LYS A O 1
ATOM 735 N N . LYS A 1 90 ? -19.400 1.869 20.679 1.00 95.50 90 LYS A N 1
ATOM 736 C CA . LYS A 1 90 ? -20.687 2.118 20.006 1.00 95.50 90 LYS A CA 1
ATOM 737 C C . LYS A 1 90 ? -20.572 3.133 18.866 1.00 95.50 90 LYS A C 1
ATOM 739 O O . LYS A 1 90 ? -21.188 2.926 17.825 1.00 95.50 90 LYS A O 1
ATOM 744 N N . ILE A 1 91 ? -19.815 4.215 19.057 1.00 94.69 91 ILE A N 1
ATOM 745 C CA . ILE A 1 91 ? -19.620 5.250 18.029 1.00 94.69 91 ILE A CA 1
ATOM 746 C C . ILE A 1 91 ? -18.869 4.674 16.827 1.00 94.69 91 ILE A C 1
ATOM 748 O O . ILE A 1 91 ? -19.327 4.830 15.701 1.00 94.69 91 ILE A O 1
ATOM 752 N N . LEU A 1 92 ? -17.758 3.973 17.060 1.00 93.44 92 LEU A N 1
ATOM 753 C CA . LEU A 1 92 ? -16.936 3.403 15.992 1.00 93.44 92 LEU A CA 1
ATOM 754 C C . LEU A 1 92 ? -17.687 2.349 15.181 1.00 93.44 92 LEU A C 1
ATOM 756 O O . LEU A 1 92 ? -17.636 2.373 13.951 1.00 93.44 92 LEU A O 1
ATOM 760 N N . LEU A 1 93 ? -18.453 1.490 15.854 1.00 94.00 93 LEU A N 1
ATOM 761 C CA . LEU A 1 93 ? -19.266 0.491 15.175 1.00 94.00 93 LEU A CA 1
ATOM 762 C C . LEU A 1 93 ? -20.358 1.145 14.320 1.00 94.00 93 LEU A C 1
ATOM 764 O O . LEU A 1 93 ? -20.532 0.775 13.164 1.00 94.00 93 LEU A O 1
ATOM 768 N N . LYS A 1 94 ? -21.075 2.137 14.867 1.00 92.94 94 LYS A N 1
ATOM 769 C CA . LYS A 1 94 ? -22.182 2.799 14.162 1.00 92.94 94 LYS A CA 1
ATOM 770 C C . LYS A 1 94 ? -21.709 3.654 12.985 1.00 92.94 94 LYS A C 1
ATOM 772 O O . LYS A 1 94 ? -22.365 3.654 11.951 1.00 92.94 94 LYS A O 1
ATOM 777 N N . SER A 1 95 ? -20.629 4.412 13.161 1.00 90.50 95 SER A N 1
ATOM 778 C CA . SER A 1 95 ? -20.193 5.408 12.176 1.00 90.50 95 SER A CA 1
ATOM 779 C C . SER A 1 95 ? -19.216 4.854 11.142 1.00 90.50 95 SER A C 1
ATOM 781 O O . SER A 1 95 ? -19.220 5.325 10.013 1.00 90.50 95 SER A O 1
ATOM 783 N N . PHE A 1 96 ? -18.387 3.873 11.512 1.00 88.06 96 PHE A N 1
ATOM 784 C CA . PHE A 1 96 ? -17.292 3.379 10.665 1.00 88.06 96 PHE A CA 1
ATOM 785 C C . PHE A 1 96 ? -17.316 1.855 10.456 1.00 88.06 96 PHE A C 1
ATOM 787 O O . PHE A 1 96 ? -16.474 1.323 9.734 1.00 88.06 96 PHE A O 1
ATOM 794 N N . GLY A 1 97 ? -18.247 1.130 11.091 1.00 87.44 97 GLY A N 1
ATOM 795 C CA . GLY A 1 97 ? -18.300 -0.335 11.036 1.00 87.44 97 GLY A CA 1
ATOM 796 C C . GLY A 1 97 ? -17.143 -1.027 11.766 1.00 87.44 97 GLY A C 1
ATOM 797 O O . GLY A 1 97 ? -16.889 -2.206 11.534 1.00 87.44 97 GLY A O 1
ATOM 798 N N . ILE A 1 98 ? -16.421 -0.310 12.631 1.00 89.44 98 ILE A N 1
ATOM 799 C CA . ILE A 1 98 ? -15.256 -0.835 13.351 1.00 89.44 98 ILE A CA 1
ATOM 800 C C . ILE A 1 98 ? -15.718 -1.424 14.690 1.00 89.44 98 ILE A C 1
ATOM 802 O O . ILE A 1 98 ? -16.112 -0.683 15.595 1.00 89.44 98 ILE A O 1
ATOM 806 N N . ASP A 1 99 ? -15.631 -2.749 14.851 1.00 91.69 99 ASP A N 1
ATOM 807 C CA . ASP A 1 99 ? -15.786 -3.383 16.166 1.00 91.69 99 ASP A CA 1
ATOM 808 C C . ASP A 1 99 ? -14.460 -3.352 16.932 1.00 91.69 99 ASP A C 1
ATOM 810 O O . ASP A 1 99 ? -13.541 -4.130 16.672 1.00 91.69 99 ASP A O 1
ATOM 814 N N . LEU A 1 100 ? -14.385 -2.460 17.921 1.00 90.12 100 LEU A N 1
ATOM 815 C CA . LEU A 1 100 ? -13.207 -2.278 18.768 1.00 90.12 100 LEU A CA 1
ATOM 816 C C . LEU A 1 100 ? -12.783 -3.559 19.512 1.00 90.12 100 LEU A C 1
ATOM 818 O O . LEU A 1 100 ? -11.625 -3.670 19.903 1.00 90.12 100 LEU A O 1
ATOM 822 N N . ALA A 1 101 ? -13.682 -4.537 19.688 1.00 88.94 101 ALA A N 1
ATOM 823 C CA . ALA A 1 101 ? -13.340 -5.814 20.314 1.00 88.94 101 ALA A CA 1
ATOM 824 C C . ALA A 1 101 ? -12.313 -6.623 19.504 1.00 88.94 101 ALA A C 1
ATOM 826 O O . ALA A 1 101 ? -11.473 -7.288 20.103 1.00 88.94 101 ALA A O 1
ATOM 827 N N . HIS A 1 102 ? -12.323 -6.525 18.170 1.00 88.12 102 HIS A N 1
ATOM 828 C CA . HIS A 1 102 ? -11.333 -7.199 17.318 1.00 88.12 102 HIS A CA 1
ATOM 829 C C . HIS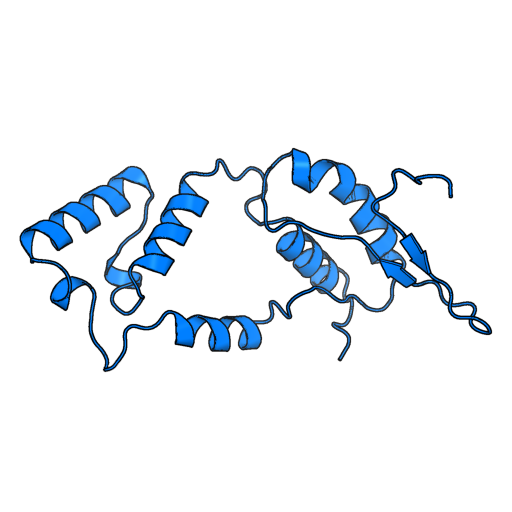 A 1 102 ? -9.932 -6.590 17.430 1.00 88.12 102 HIS A C 1
ATOM 831 O O . HIS A 1 102 ? -8.945 -7.228 17.082 1.00 88.12 102 HIS A O 1
ATOM 837 N N . PHE A 1 103 ? -9.842 -5.366 17.946 1.00 88.75 103 PHE A N 1
ATOM 838 C CA . PHE A 1 103 ? -8.606 -4.596 18.039 1.00 88.75 103 PHE A CA 1
ATOM 839 C C . PHE A 1 103 ? -8.222 -4.313 19.496 1.00 88.75 103 PHE A C 1
ATOM 841 O O . PHE A 1 103 ? -7.465 -3.388 19.777 1.00 88.75 103 PHE A O 1
ATOM 848 N N . ILE A 1 104 ? -8.743 -5.107 20.438 1.00 91.12 104 ILE A N 1
ATOM 849 C CA . ILE A 1 104 ? -8.633 -4.871 21.883 1.00 91.12 104 ILE A CA 1
ATOM 850 C C . ILE A 1 104 ? -7.185 -4.829 22.394 1.00 91.12 104 ILE A C 1
ATOM 852 O O . ILE A 1 104 ? -6.908 -4.170 23.395 1.00 91.12 104 ILE A O 1
ATOM 856 N N . HIS A 1 105 ? -6.268 -5.494 21.692 1.00 90.88 105 HIS A N 1
ATOM 857 C CA . HIS A 1 105 ? -4.842 -5.541 22.009 1.00 90.88 105 HIS A CA 1
ATOM 858 C C . HIS A 1 105 ? -4.003 -4.538 21.213 1.00 90.88 105 HIS A C 1
ATOM 860 O O . HIS A 1 105 ? -2.788 -4.536 21.368 1.00 90.88 105 HIS A O 1
ATOM 866 N N . LEU A 1 106 ? -4.601 -3.705 20.357 1.00 89.50 106 LEU A N 1
ATOM 867 C CA . LEU A 1 106 ? -3.854 -2.742 19.550 1.00 89.50 106 LEU A CA 1
ATOM 868 C C . LEU A 1 106 ? -3.754 -1.382 20.237 1.00 89.50 106 LEU A C 1
ATOM 870 O O . LEU A 1 106 ? -4.640 -0.971 20.986 1.00 89.50 106 LEU A O 1
ATOM 874 N N . ILE A 1 107 ? -2.666 -0.661 19.969 1.00 91.50 107 ILE A N 1
ATOM 875 C CA . ILE A 1 107 ? -2.460 0.688 20.487 1.00 91.50 107 ILE A CA 1
ATOM 876 C C . ILE A 1 107 ? -3.528 1.646 19.928 1.00 91.50 107 ILE A C 1
ATOM 878 O O . ILE A 1 107 ? -3.899 1.543 18.755 1.00 91.50 107 ILE A O 1
ATOM 882 N N . PRO A 1 108 ? -3.981 2.649 20.708 1.00 89.50 108 PRO A N 1
ATOM 883 C CA . PRO A 1 108 ? -4.981 3.617 20.248 1.00 89.50 108 PRO A CA 1
ATOM 884 C C . PRO A 1 108 ? -4.610 4.358 18.957 1.00 89.50 108 PRO A C 1
ATOM 886 O O . PRO A 1 108 ? -5.500 4.782 18.228 1.00 89.50 108 PRO A O 1
ATOM 889 N N . PHE A 1 109 ? -3.314 4.518 18.670 1.00 88.38 109 PHE A N 1
ATOM 890 C CA . PHE A 1 109 ? -2.838 5.123 17.425 1.00 88.38 109 PHE A CA 1
ATOM 891 C C . PHE A 1 109 ? -3.288 4.332 16.189 1.00 88.38 109 PHE A C 1
ATOM 893 O O . PHE A 1 109 ? -3.800 4.926 15.249 1.00 88.38 109 PHE A O 1
ATOM 900 N N . TYR A 1 110 ? -3.210 2.999 16.218 1.00 87.25 110 TYR A N 1
ATOM 901 C CA . TYR A 1 110 ? -3.650 2.167 15.094 1.00 87.25 110 TYR A CA 1
ATOM 902 C C . TYR A 1 110 ? -5.159 2.299 14.841 1.00 87.25 110 TYR A C 1
ATOM 904 O O . TYR A 1 110 ? -5.611 2.360 13.702 1.00 87.25 110 TYR A O 1
ATOM 912 N N . ILE A 1 111 ? -5.951 2.437 15.910 1.00 89.00 111 ILE A N 1
ATOM 913 C CA . ILE A 1 111 ? -7.392 2.699 15.793 1.00 89.00 111 ILE A CA 1
ATOM 914 C C . ILE A 1 111 ? -7.654 4.034 15.082 1.00 89.00 111 ILE A C 1
ATOM 916 O O . ILE A 1 111 ? -8.597 4.129 14.301 1.00 89.00 111 ILE A O 1
ATOM 920 N N . GLN A 1 112 ? -6.826 5.059 15.316 1.00 88.88 112 GLN A N 1
ATOM 921 C CA . GLN A 1 112 ? -6.937 6.336 14.603 1.00 88.88 112 GLN A CA 1
ATOM 922 C C . GLN A 1 112 ? -6.646 6.171 13.110 1.00 88.88 112 GLN A C 1
ATOM 924 O O . GLN A 1 112 ? -7.379 6.735 12.302 1.00 88.88 112 GLN A O 1
ATOM 929 N N . THR A 1 113 ? -5.650 5.360 12.745 1.00 85.38 113 THR A N 1
ATOM 930 C CA . THR A 1 113 ? -5.363 5.019 11.345 1.00 85.38 113 THR A CA 1
ATOM 931 C C . THR A 1 113 ? -6.565 4.351 10.678 1.00 85.38 113 THR A C 1
ATOM 933 O O . THR A 1 113 ? -7.001 4.817 9.632 1.00 85.38 113 THR A O 1
ATOM 936 N N . LEU A 1 114 ? -7.190 3.359 11.326 1.00 84.69 114 LEU A N 1
ATOM 937 C CA . LEU A 1 114 ? -8.398 2.704 10.798 1.00 84.69 114 LEU A CA 1
ATOM 938 C C . LEU A 1 114 ? -9.565 3.682 10.597 1.00 84.69 114 LEU A C 1
ATOM 940 O O . LEU A 1 114 ? -10.315 3.577 9.628 1.00 84.69 114 LEU A O 1
ATOM 944 N N . ILE A 1 115 ? -9.749 4.629 11.522 1.00 89.06 115 ILE A N 1
ATOM 945 C CA . ILE A 1 115 ? -10.780 5.667 11.390 1.00 89.06 115 ILE A CA 1
ATOM 946 C C . ILE A 1 115 ? -10.462 6.575 10.203 1.00 89.06 115 ILE A C 1
ATOM 948 O O . ILE A 1 115 ? -11.365 6.881 9.430 1.00 89.06 115 ILE A O 1
ATOM 952 N N . ALA A 1 116 ? -9.204 6.995 10.052 1.00 85.50 116 ALA A N 1
ATOM 953 C CA . ALA A 1 116 ? -8.772 7.831 8.938 1.00 85.50 116 ALA A CA 1
ATOM 954 C C . ALA A 1 116 ? -8.997 7.123 7.594 1.00 85.50 116 ALA A C 1
ATOM 956 O O . ALA A 1 116 ? -9.604 7.707 6.702 1.00 85.50 116 ALA A O 1
ATOM 957 N N . GLU A 1 117 ? -8.614 5.850 7.484 1.00 78.69 117 GLU A N 1
ATOM 958 C CA . GLU A 1 117 ? -8.852 5.020 6.298 1.00 78.69 117 GLU A CA 1
ATOM 959 C C . GLU A 1 117 ? -10.344 4.901 5.966 1.00 78.69 117 GLU A C 1
ATOM 961 O O . GLU A 1 117 ? -10.737 5.077 4.819 1.00 78.69 117 GLU A O 1
ATOM 966 N N . LYS A 1 118 ? -11.205 4.651 6.963 1.00 81.00 118 LYS A N 1
ATOM 967 C CA . LYS A 1 118 ? -12.662 4.560 6.752 1.00 81.00 118 LYS A CA 1
ATOM 968 C C . LYS A 1 118 ? -13.327 5.904 6.460 1.00 81.00 118 LYS A C 1
ATOM 970 O O . LYS A 1 118 ? -14.408 5.921 5.878 1.00 81.00 118 LYS A O 1
ATOM 975 N N . ALA A 1 119 ? -12.745 7.007 6.925 1.00 81.62 119 ALA A N 1
ATOM 976 C CA . ALA A 1 119 ? -13.248 8.353 6.673 1.00 81.62 119 ALA A CA 1
ATOM 977 C C . ALA A 1 119 ? -12.898 8.844 5.261 1.00 81.62 119 ALA A C 1
ATOM 979 O O . ALA A 1 119 ? -13.594 9.706 4.721 1.00 81.62 119 ALA A O 1
ATOM 980 N N . LEU A 1 120 ? -11.835 8.304 4.665 1.00 72.81 120 LEU A N 1
ATOM 981 C CA . LEU A 1 120 ? -11.515 8.521 3.264 1.00 72.81 120 LEU A CA 1
ATOM 982 C C . LEU A 1 120 ? -12.515 7.732 2.406 1.00 72.81 120 LEU A C 1
ATOM 984 O O . LEU A 1 120 ? -12.733 6.537 2.601 1.00 72.81 120 LEU A O 1
ATOM 988 N N . ASN A 1 121 ? -13.163 8.417 1.460 1.00 62.44 121 ASN A N 1
ATOM 989 C CA . ASN A 1 121 ? -14.037 7.776 0.478 1.00 62.44 121 ASN A CA 1
ATOM 990 C C . ASN A 1 121 ? -13.177 6.948 -0.481 1.00 62.44 121 ASN A C 1
ATOM 992 O O . ASN A 1 121 ? -12.764 7.433 -1.534 1.00 62.44 121 ASN A O 1
ATOM 996 N N . SER A 1 122 ? -12.902 5.705 -0.092 1.00 61.22 122 SER A N 1
ATOM 997 C CA . SER A 1 122 ? -12.129 4.771 -0.895 1.00 61.22 122 SER A CA 1
ATOM 998 C C . SER A 1 122 ? -12.850 4.472 -2.201 1.00 61.22 122 SER A C 1
ATOM 1000 O O . SER A 1 122 ? -13.909 3.838 -2.206 1.00 61.22 122 SER A O 1
ATOM 1002 N N . ARG A 1 123 ? -12.293 4.933 -3.325 1.00 66.38 123 ARG A N 1
ATOM 1003 C CA . ARG A 1 123 ? -12.854 4.636 -4.650 1.00 66.38 123 ARG A CA 1
ATOM 1004 C C . ARG A 1 123 ? -12.378 3.283 -5.171 1.00 66.38 123 ARG A C 1
ATOM 1006 O O . ARG A 1 123 ? -13.141 2.578 -5.825 1.00 66.38 123 ARG A O 1
ATOM 1013 N N . TYR A 1 124 ? -11.128 2.934 -4.878 1.00 71.50 124 TYR A N 1
ATOM 1014 C CA . TYR A 1 124 ? -10.462 1.751 -5.428 1.00 71.50 124 TYR A CA 1
ATOM 1015 C C . TYR A 1 124 ? -10.290 0.615 -4.409 1.00 71.50 124 TYR A C 1
ATOM 1017 O O . TYR A 1 124 ? -9.841 -0.467 -4.777 1.00 71.50 124 TYR A O 1
ATOM 1025 N N . GLY A 1 125 ? -10.658 0.829 -3.139 1.00 76.00 125 GLY A N 1
ATOM 1026 C CA . GLY A 1 125 ? -10.602 -0.173 -2.068 1.00 76.00 125 GLY A CA 1
ATOM 1027 C C . GLY A 1 125 ? -9.202 -0.435 -1.507 1.00 76.00 125 GLY A C 1
ATOM 1028 O O . GLY A 1 125 ? -9.087 -0.997 -0.419 1.00 76.00 125 GLY A O 1
ATOM 1029 N N . LEU A 1 126 ? -8.152 -0.037 -2.231 1.00 82.50 126 LEU A N 1
ATOM 1030 C CA . LEU A 1 126 ? -6.754 -0.214 -1.861 1.00 82.50 126 LEU A CA 1
ATOM 1031 C C . LEU A 1 126 ? -5.916 1.005 -2.278 1.00 82.50 126 LEU A C 1
ATOM 1033 O O . LEU A 1 126 ? -6.149 1.570 -3.351 1.00 82.50 126 LEU A O 1
ATOM 1037 N N . PRO A 1 127 ? -4.901 1.361 -1.478 1.00 86.94 127 PRO A N 1
ATOM 1038 C CA . PRO A 1 127 ? -3.855 2.300 -1.865 1.00 86.94 127 PRO A CA 1
ATOM 1039 C C . PRO A 1 127 ? -3.109 1.872 -3.139 1.00 86.94 127 PRO A C 1
ATOM 1041 O O . PRO A 1 127 ? -2.975 0.677 -3.416 1.00 86.94 127 PRO A O 1
ATOM 1044 N N . LEU A 1 128 ? -2.624 2.842 -3.925 1.00 90.44 128 LEU A N 1
ATOM 1045 C CA . LEU A 1 128 ? -2.000 2.607 -5.238 1.00 90.44 128 LEU A CA 1
ATOM 1046 C C . LEU A 1 128 ? -0.822 1.619 -5.198 1.00 90.44 128 LEU A C 1
ATOM 1048 O O . LEU A 1 128 ? -0.703 0.758 -6.068 1.00 90.44 128 LEU A O 1
ATOM 1052 N N . ASP A 1 129 ? 0.058 1.758 -4.212 1.00 89.31 129 ASP A N 1
ATOM 1053 C CA . ASP A 1 129 ? 1.213 0.885 -3.984 1.00 89.31 129 ASP A CA 1
ATOM 1054 C C . ASP A 1 129 ? 0.789 -0.577 -3.767 1.00 89.31 129 ASP A C 1
ATOM 1056 O O . ASP A 1 129 ? 1.295 -1.483 -4.433 1.00 89.31 129 ASP A O 1
ATOM 1060 N N . HIS A 1 130 ? -0.208 -0.803 -2.910 1.00 87.25 130 HIS A N 1
ATOM 1061 C CA . HIS A 1 130 ? -0.782 -2.124 -2.669 1.00 87.25 130 HIS A CA 1
ATOM 1062 C C . HIS A 1 130 ? -1.482 -2.655 -3.930 1.00 87.25 130 HIS A C 1
ATOM 1064 O O . HIS A 1 130 ? -1.266 -3.800 -4.331 1.00 87.25 130 HIS A O 1
ATOM 1070 N N . PHE A 1 131 ? -2.270 -1.824 -4.612 1.00 90.25 131 PHE A N 1
ATOM 1071 C CA . PHE A 1 131 ? -2.941 -2.207 -5.852 1.00 90.25 131 PHE A CA 1
ATOM 1072 C C . PHE A 1 131 ? -1.946 -2.685 -6.926 1.00 90.25 131 PHE A C 1
ATOM 1074 O O . PHE A 1 131 ? -2.134 -3.746 -7.527 1.00 90.25 131 PHE A O 1
ATOM 1081 N N . LEU A 1 132 ? -0.854 -1.948 -7.147 1.00 91.44 132 LEU A N 1
ATOM 1082 C CA . LEU A 1 132 ? 0.177 -2.315 -8.122 1.00 91.44 132 LEU A CA 1
ATOM 1083 C C . LEU A 1 132 ? 0.931 -3.583 -7.716 1.00 91.44 132 LEU A C 1
ATOM 1085 O O . LEU A 1 132 ? 1.221 -4.420 -8.573 1.00 91.44 132 LEU A O 1
ATOM 1089 N N . TRP A 1 133 ? 1.191 -3.763 -6.421 1.00 89.44 133 TRP A N 1
ATOM 1090 C CA . TRP A 1 133 ? 1.770 -4.996 -5.901 1.00 89.44 133 TRP A CA 1
ATOM 1091 C C . TRP A 1 133 ? 0.864 -6.209 -6.158 1.00 89.44 133 TRP A C 1
ATOM 1093 O O . TRP A 1 133 ? 1.336 -7.221 -6.678 1.00 89.44 133 TRP A O 1
ATOM 1103 N N . GLN A 1 134 ? -0.446 -6.102 -5.909 1.00 87.69 134 GLN A N 1
ATOM 1104 C CA . GLN A 1 134 ? -1.395 -7.173 -6.239 1.00 87.69 134 GLN A CA 1
ATOM 1105 C C . GLN A 1 134 ? -1.411 -7.478 -7.739 1.00 87.69 134 GLN A C 1
ATOM 1107 O O . GLN A 1 134 ? -1.334 -8.643 -8.128 1.00 87.69 134 GLN A O 1
ATOM 1112 N N . LYS A 1 135 ? -1.422 -6.448 -8.595 1.00 90.88 135 LYS A N 1
ATOM 1113 C CA . LYS A 1 135 ? -1.359 -6.628 -10.056 1.00 90.88 135 LYS A CA 1
ATOM 1114 C C . LYS A 1 135 ? -0.068 -7.306 -10.510 1.00 90.88 135 LYS A C 1
ATOM 1116 O O . LYS A 1 135 ? -0.100 -8.094 -11.459 1.00 90.88 135 LYS A O 1
ATOM 1121 N N . ALA A 1 136 ? 1.053 -7.034 -9.844 1.00 90.50 136 ALA A N 1
ATOM 1122 C CA . ALA A 1 136 ? 2.316 -7.718 -10.094 1.00 90.50 136 ALA A CA 1
ATOM 1123 C C . ALA A 1 136 ? 2.211 -9.216 -9.777 1.00 90.50 136 ALA A C 1
ATOM 1125 O O . ALA A 1 136 ? 2.568 -10.040 -10.621 1.00 90.50 136 ALA A O 1
ATOM 1126 N N . LEU A 1 137 ? 1.658 -9.570 -8.613 1.00 86.19 137 LEU A N 1
ATOM 1127 C CA . LEU A 1 137 ? 1.462 -10.964 -8.209 1.00 86.19 137 LEU A CA 1
ATOM 1128 C C . LEU A 1 137 ? 0.491 -11.711 -9.135 1.00 86.19 137 LEU A C 1
ATOM 1130 O O . LEU A 1 137 ? 0.810 -12.809 -9.587 1.00 86.19 137 LEU A O 1
ATOM 1134 N N . GLU A 1 138 ? -0.648 -11.101 -9.481 1.00 88.00 138 GLU A N 1
ATOM 1135 C CA . GLU A 1 138 ? -1.614 -11.649 -10.450 1.00 88.00 138 GLU A CA 1
ATOM 1136 C C . GLU A 1 138 ? -0.974 -11.899 -11.824 1.00 88.00 138 GLU A C 1
ATOM 1138 O O . GLU A 1 138 ? -1.299 -12.868 -12.505 1.00 88.00 138 GLU A O 1
ATOM 1143 N N . SER A 1 139 ? -0.027 -11.044 -12.222 1.00 86.25 139 SER A N 1
ATOM 1144 C CA . SER A 1 139 ? 0.711 -11.162 -13.486 1.00 86.25 139 SER A CA 1
ATOM 1145 C C . SER A 1 139 ? 1.904 -12.128 -13.408 1.00 86.25 139 SER A C 1
ATOM 1147 O O . SER A 1 139 ? 2.716 -12.168 -14.334 1.00 86.25 139 SER A O 1
ATOM 1149 N N . GLY A 1 140 ? 2.053 -12.869 -12.304 1.00 85.75 140 GLY A N 1
ATOM 1150 C CA . GLY A 1 140 ? 3.135 -13.831 -12.088 1.00 85.75 140 GLY A CA 1
ATOM 1151 C C . GLY A 1 140 ? 4.517 -13.198 -11.916 1.00 85.75 140 GLY A C 1
ATOM 1152 O O . GLY A 1 140 ? 5.526 -13.895 -12.047 1.00 85.75 140 GLY A O 1
ATOM 1153 N N . LYS A 1 141 ? 4.592 -11.886 -11.649 1.00 84.88 141 LYS A N 1
ATOM 1154 C CA . LYS A 1 141 ? 5.871 -11.208 -11.422 1.00 84.88 141 LYS A CA 1
ATOM 1155 C C . LYS A 1 141 ? 6.459 -11.699 -10.110 1.00 84.88 141 LYS A C 1
ATOM 1157 O O . LYS A 1 141 ? 5.772 -11.790 -9.092 1.00 84.88 141 LYS A O 1
ATOM 1162 N N . LYS A 1 142 ? 7.751 -12.014 -10.128 1.00 73.25 142 LYS A N 1
ATOM 1163 C CA . LYS A 1 142 ? 8.458 -12.398 -8.909 1.00 73.25 142 LYS A CA 1
ATOM 1164 C C . LYS A 1 142 ? 8.792 -11.136 -8.127 1.00 73.25 142 LYS A C 1
ATOM 1166 O O . LYS A 1 142 ? 9.316 -10.176 -8.695 1.00 73.25 142 LYS A O 1
ATOM 1171 N N . TRP A 1 143 ? 8.529 -11.167 -6.824 1.00 69.62 143 TRP A N 1
ATOM 1172 C CA . TRP A 1 143 ? 9.177 -10.235 -5.913 1.00 69.62 143 TRP A CA 1
ATOM 1173 C C . TRP A 1 143 ? 10.676 -10.512 -5.955 1.00 69.62 143 TRP A C 1
ATOM 1175 O O . TRP A 1 143 ? 11.104 -11.644 -5.707 1.00 69.62 143 TRP A O 1
ATOM 1185 N N . GLY A 1 144 ? 11.471 -9.510 -6.311 1.00 59.97 144 GLY A N 1
ATOM 1186 C CA . GLY A 1 144 ? 12.914 -9.675 -6.296 1.00 59.97 144 GLY A CA 1
ATOM 1187 C C . GLY A 1 144 ? 13.445 -9.615 -4.864 1.00 59.97 144 GLY A C 1
ATOM 1188 O O . GLY A 1 144 ? 13.224 -8.638 -4.150 1.00 59.97 144 GLY A O 1
ATOM 1189 N N . ARG A 1 145 ? 14.128 -10.678 -4.440 1.00 50.41 145 ARG A N 1
ATOM 1190 C CA . ARG A 1 145 ? 15.047 -10.671 -3.297 1.00 50.41 145 ARG A CA 1
ATOM 1191 C C . ARG A 1 145 ? 16.468 -10.712 -3.822 1.00 50.41 145 ARG A C 1
ATOM 1193 O O . ARG A 1 145 ? 16.679 -11.456 -4.805 1.00 50.41 145 ARG A O 1
#

pLDDT: mean 83.7, std 11.94, range [41.12, 95.5]

Secondary structure (DSSP, 8-state):
------SEEEEE-TT---EEEEE---S--SHHHHTTHHHHHHHHHH-SEE--SS--SHHHHHHHHHHTBPGGG--HHHHS-HHHHHHHHHHHHHHH---GGGGTTB-HHHHHHHHHHHHS--SSSS-HHHHHHHHHHHTTPEEP-

Sequence (145 aa):
MAKHPSVLFEIIQKGNTVPHYIFGTMHMDNEDAFTHVETAIIYLKKCDFYYAEMNLDARGLSEIGNYFLLKNGTTLDQIFKRNHYVRIKKILLKSFGIDLAHFIHLIPFYIQTLIAEKALNSRYGLPLDHFLWQKALESGKKWGR